Protein AF-A3MT77-F1 (afdb_monomer)

Secondary structure (DSSP, 8-state):
--PPPPP---HHHHHHHHHHHT-S---HHHHHHHHHHHT-HHHHHHHHHHHHHTT--HHHHHHSTTHHHHHHHHHH-HHHHHHHHHHHHHHHHTTT--HHHHHHHTT-HHHHHHHHHHHTT-

Mean predicted aligned error: 9.48 Å

Structure (mmCIF, N/CA/C/O backbone):
data_AF-A3MT77-F1
#
_entry.id   AF-A3MT77-F1
#
loop_
_atom_site.group_PDB
_atom_site.id
_atom_site.type_symbol
_atom_site.label_atom_id
_atom_site.label_alt_id
_atom_site.label_comp_id
_atom_site.label_asym_id
_atom_site.label_entity_id
_atom_site.label_seq_id
_atom_site.pdbx_PDB_ins_code
_atom_site.Cartn_x
_atom_site.Cartn_y
_atom_site.Cartn_z
_atom_site.occupancy
_atom_site.B_iso_or_equiv
_atom_site.auth_seq_id
_atom_site.auth_comp_id
_atom_site.auth_asym_id
_atom_site.auth_atom_id
_atom_site.pdbx_PDB_model_num
ATOM 1 N N . MET A 1 1 ? -27.273 -26.308 51.252 1.00 41.91 1 MET A N 1
ATOM 2 C CA . MET A 1 1 ? -26.227 -25.589 50.489 1.00 41.91 1 MET A CA 1
ATOM 3 C C . MET A 1 1 ? -26.562 -25.686 49.003 1.00 41.91 1 MET A C 1
ATOM 5 O O . MET A 1 1 ? -26.467 -26.772 48.447 1.00 41.91 1 MET A O 1
ATOM 9 N N . ARG A 1 2 ? -27.060 -24.608 48.379 1.00 38.25 2 ARG A N 1
ATOM 10 C CA . ARG A 1 2 ? -27.368 -24.586 46.936 1.00 38.25 2 ARG A CA 1
ATOM 11 C C . ARG A 1 2 ? -26.057 -24.397 46.170 1.00 38.25 2 ARG A C 1
ATOM 13 O O . ARG A 1 2 ? -25.410 -23.370 46.338 1.00 38.25 2 ARG A O 1
ATOM 20 N N . ARG A 1 3 ? -25.649 -25.390 45.374 1.00 39.69 3 ARG A N 1
ATOM 21 C CA . ARG A 1 3 ? -24.543 -25.233 44.420 1.00 39.69 3 ARG A CA 1
ATOM 22 C C . ARG A 1 3 ? -25.013 -24.272 43.327 1.00 39.69 3 ARG A C 1
ATOM 24 O O . ARG A 1 3 ? -26.007 -24.552 42.664 1.00 39.69 3 ARG A O 1
ATOM 31 N N . LEU A 1 4 ? -24.340 -23.133 43.191 1.00 38.22 4 LEU A N 1
ATOM 32 C CA . LEU A 1 4 ? -24.525 -22.239 42.050 1.00 38.22 4 LEU A CA 1
ATOM 33 C C . LEU A 1 4 ? -24.087 -22.983 40.776 1.00 38.22 4 LEU A C 1
ATOM 35 O O . LEU A 1 4 ? -23.063 -23.673 40.819 1.00 38.22 4 LEU A O 1
ATOM 39 N N . PRO A 1 5 ? -24.830 -22.891 39.660 1.00 42.38 5 PRO A N 1
ATOM 40 C CA . PRO A 1 5 ? -24.377 -23.463 38.402 1.00 42.38 5 PRO A CA 1
ATOM 41 C C . PRO A 1 5 ? -23.119 -22.723 37.934 1.00 42.38 5 PRO A C 1
ATOM 43 O O . PRO A 1 5 ? -23.068 -21.492 37.941 1.00 42.38 5 PRO A O 1
ATOM 46 N N . ALA A 1 6 ? -22.096 -23.488 37.550 1.00 45.44 6 ALA A N 1
ATOM 47 C CA . ALA A 1 6 ? -20.896 -22.953 36.922 1.00 45.44 6 ALA A CA 1
ATOM 48 C C . ALA A 1 6 ? -21.280 -22.186 35.641 1.00 45.44 6 ALA A C 1
ATOM 50 O O . ALA A 1 6 ? -22.163 -22.643 34.907 1.00 45.44 6 ALA A O 1
ATOM 51 N N . PRO A 1 7 ? -20.646 -21.039 35.347 1.00 44.19 7 PRO A N 1
ATOM 52 C CA . PRO A 1 7 ? -20.927 -20.314 34.122 1.00 44.19 7 PRO A CA 1
ATOM 53 C C . PRO A 1 7 ? -20.472 -21.166 32.935 1.00 44.19 7 PRO A C 1
ATOM 55 O O . PRO A 1 7 ? -19.287 -21.458 32.775 1.00 44.19 7 PRO A O 1
ATOM 58 N N . VAL A 1 8 ? -21.425 -21.572 32.097 1.00 46.31 8 VAL A N 1
ATOM 59 C CA . VAL A 1 8 ? -21.144 -22.166 30.788 1.00 46.31 8 VAL A CA 1
ATOM 60 C C . VAL A 1 8 ? -20.632 -21.039 29.901 1.00 46.31 8 VAL A C 1
ATOM 62 O O . VAL A 1 8 ? -21.397 -20.342 29.234 1.00 46.31 8 VAL A O 1
ATOM 65 N N . VAL A 1 9 ? -19.322 -20.807 29.935 1.00 48.72 9 VAL A N 1
ATOM 66 C CA . VAL A 1 9 ? -18.679 -19.895 28.995 1.00 48.72 9 VAL A CA 1
ATOM 67 C C . VAL A 1 9 ? -18.680 -20.597 27.640 1.00 48.72 9 VAL A C 1
ATOM 69 O O . VAL A 1 9 ? -17.878 -21.488 27.377 1.00 48.72 9 VAL A O 1
ATOM 72 N N . SER A 1 10 ? -19.643 -20.238 26.791 1.00 45.47 10 SER A N 1
ATOM 73 C CA . SER A 1 10 ? -19.697 -20.716 25.411 1.00 45.47 10 SER A CA 1
ATOM 74 C C . SER A 1 10 ? -18.381 -20.382 24.707 1.00 45.47 10 SER A C 1
ATOM 76 O O . SER A 1 10 ? -17.888 -19.256 24.814 1.00 45.47 10 SER A O 1
ATOM 78 N N . VAL A 1 11 ? -17.825 -21.337 23.958 1.00 54.41 11 VAL A N 1
ATOM 79 C CA . VAL A 1 11 ? -16.602 -21.164 23.153 1.00 54.41 11 VAL A CA 1
ATOM 80 C C . VAL A 1 11 ? -16.702 -19.920 22.258 1.00 54.41 11 VAL A C 1
ATOM 82 O O . VAL A 1 11 ? -15.721 -19.205 22.083 1.00 54.41 11 VAL A O 1
ATOM 85 N N . GLY A 1 12 ? -17.906 -19.571 21.786 1.00 44.41 12 GLY A N 1
ATOM 86 C CA . GLY A 1 12 ? -18.143 -18.341 21.021 1.00 44.41 12 GLY A CA 1
ATOM 87 C C . GLY A 1 12 ? -17.891 -17.046 21.807 1.00 44.41 12 GLY A C 1
ATOM 88 O O . GLY A 1 12 ? -17.460 -16.053 21.226 1.00 44.41 12 GLY A O 1
ATOM 89 N N . CYS A 1 13 ? -18.095 -17.053 23.126 1.00 44.50 13 CYS A N 1
ATOM 90 C CA . CYS A 1 13 ? -17.797 -15.918 24.000 1.00 44.50 13 CYS A CA 1
ATOM 91 C C . CYS A 1 13 ? -16.283 -15.774 24.212 1.00 44.50 13 CYS A C 1
ATOM 93 O O . CYS A 1 13 ? -15.763 -14.668 24.136 1.00 44.50 13 CYS A O 1
ATOM 95 N N . ILE A 1 14 ? -15.560 -16.892 24.359 1.00 49.09 14 ILE A N 1
ATOM 96 C CA . ILE A 1 14 ? -14.091 -16.908 24.480 1.00 49.09 14 ILE A CA 1
ATOM 97 C C . ILE A 1 14 ? -13.433 -16.441 23.178 1.00 49.09 14 ILE A C 1
ATOM 99 O O . ILE A 1 14 ? -12.509 -15.640 23.225 1.00 49.09 14 ILE A O 1
ATOM 103 N N . VAL A 1 15 ? -13.936 -16.855 22.011 1.00 47.03 15 VAL A N 1
ATOM 104 C CA . VAL A 1 15 ? -13.419 -16.391 20.709 1.00 47.03 15 VAL A CA 1
ATOM 105 C C . VAL A 1 15 ? -13.685 -14.896 20.501 1.00 47.03 15 VAL A C 1
ATOM 107 O O . VAL A 1 15 ? -12.841 -14.193 19.949 1.00 47.03 15 VAL A O 1
ATOM 110 N N . ARG A 1 16 ? -14.827 -14.379 20.974 1.00 43.84 16 ARG A N 1
ATOM 111 C CA . ARG A 1 16 ? -15.137 -12.943 20.911 1.00 43.84 16 ARG A CA 1
ATOM 112 C C . ARG A 1 16 ? -14.278 -12.135 21.889 1.00 43.84 16 ARG A C 1
ATOM 114 O O . ARG A 1 16 ? -13.773 -11.091 21.500 1.00 43.84 16 ARG A O 1
ATOM 121 N N . PHE A 1 17 ? -14.044 -12.644 23.099 1.00 41.56 17 PHE A N 1
ATOM 122 C CA . PHE A 1 17 ? -13.148 -12.031 24.084 1.00 41.56 17 PHE A CA 1
ATOM 123 C C . PHE A 1 17 ? -11.671 -12.108 23.681 1.00 41.56 17 PHE A C 1
ATOM 125 O O . PHE A 1 17 ? -10.961 -11.135 23.883 1.00 41.56 17 PHE A O 1
ATOM 132 N N . LEU A 1 18 ? -11.206 -13.192 23.054 1.00 39.16 18 LEU A N 1
ATOM 133 C CA . LEU A 1 18 ? -9.852 -13.281 22.492 1.00 39.16 18 LEU A CA 1
ATOM 134 C C . LEU A 1 18 ? -9.689 -12.365 21.279 1.00 39.16 18 LEU A C 1
ATOM 136 O O . LEU A 1 18 ? -8.656 -11.721 21.150 1.00 39.16 18 LEU A O 1
ATOM 140 N N . ARG A 1 19 ? -10.715 -12.236 20.425 1.00 40.59 19 ARG A N 1
ATOM 141 C CA . ARG A 1 19 ? -10.706 -11.221 19.365 1.00 40.59 19 ARG A CA 1
ATOM 142 C C . ARG A 1 19 ? -10.582 -9.821 19.947 1.00 40.59 19 ARG A C 1
ATOM 144 O O . ARG A 1 19 ? -9.760 -9.086 19.448 1.00 40.59 19 ARG A O 1
ATOM 151 N N . VAL A 1 20 ? -11.330 -9.474 20.993 1.00 40.16 20 VAL A N 1
ATOM 152 C CA . VAL A 1 20 ? -11.305 -8.129 21.602 1.00 40.16 20 VAL A CA 1
ATOM 153 C C . VAL A 1 20 ? -10.052 -7.886 22.463 1.00 40.16 20 VAL A C 1
ATOM 155 O O . VAL A 1 20 ? -9.552 -6.773 22.500 1.00 40.16 20 VAL A O 1
ATOM 158 N N . ALA A 1 21 ? -9.484 -8.905 23.112 1.00 40.16 21 ALA A N 1
ATOM 159 C CA . ALA A 1 21 ? -8.270 -8.769 23.926 1.00 40.16 21 ALA A CA 1
ATOM 160 C C . ALA A 1 21 ? -6.972 -8.714 23.095 1.00 40.16 21 ALA A C 1
ATOM 162 O O . ALA A 1 21 ? -5.950 -8.253 23.594 1.00 40.16 21 ALA A O 1
ATOM 163 N N . VAL A 1 22 ? -7.008 -9.152 21.830 1.00 44.66 22 VAL A N 1
ATOM 164 C CA . VAL A 1 22 ? -5.911 -8.991 20.854 1.00 44.66 22 VAL A CA 1
ATOM 165 C C . VAL A 1 22 ? -5.974 -7.621 20.147 1.00 44.66 22 VAL A C 1
ATOM 167 O O . VAL A 1 22 ? -5.056 -7.274 19.413 1.00 44.66 22 VAL A O 1
ATOM 170 N N . TRP A 1 23 ? -6.997 -6.789 20.402 1.00 42.69 23 TRP A N 1
ATOM 171 C CA . TRP A 1 23 ? -7.084 -5.394 19.922 1.00 42.69 23 TRP A CA 1
ATOM 172 C C . TRP A 1 23 ? -6.249 -4.435 20.786 1.00 42.69 23 TRP A C 1
ATOM 174 O O . TRP A 1 23 ? -6.709 -3.387 21.231 1.00 42.69 23 TRP A O 1
ATOM 184 N N . GLY A 1 24 ? -5.002 -4.807 21.057 1.00 45.03 24 GLY A N 1
ATOM 185 C CA . GLY A 1 24 ? -4.000 -3.879 21.563 1.00 45.03 24 GLY A CA 1
ATOM 186 C C . GLY A 1 24 ? -3.281 -3.260 20.373 1.00 45.03 24 GLY A C 1
ATOM 187 O O . GLY A 1 24 ? -2.311 -3.845 19.913 1.00 45.03 24 GLY A O 1
ATOM 188 N N . PHE A 1 25 ? -3.771 -2.114 19.892 1.00 53.81 25 PHE A N 1
ATOM 189 C CA . PHE A 1 25 ? -3.250 -1.337 18.756 1.00 53.81 25 PHE A CA 1
ATOM 190 C C . PHE A 1 25 ? -3.269 -2.073 17.409 1.00 53.81 25 PHE A C 1
ATOM 192 O O . PHE A 1 25 ? -2.477 -2.975 17.139 1.00 53.81 25 PHE A O 1
ATOM 199 N N . VAL A 1 26 ? -4.154 -1.643 16.509 1.00 71.94 26 VAL A N 1
ATOM 200 C CA . VAL A 1 26 ? -4.039 -2.024 15.101 1.00 71.94 26 VAL A CA 1
ATOM 201 C C . VAL A 1 26 ? -2.776 -1.349 14.549 1.00 71.94 26 VAL A C 1
ATOM 203 O O . VAL A 1 26 ? -2.700 -0.129 14.462 1.00 71.94 26 VAL A O 1
ATOM 206 N N . ASP A 1 27 ? -1.748 -2.130 14.216 1.00 89.75 27 ASP A N 1
ATOM 207 C CA . ASP A 1 27 ? -0.533 -1.613 13.575 1.00 89.75 27 ASP A CA 1
ATOM 208 C C . ASP A 1 27 ? -0.794 -1.427 12.074 1.00 89.75 27 ASP A C 1
ATOM 210 O O . ASP A 1 27 ? -0.985 -2.397 11.335 1.00 89.75 27 ASP A O 1
ATOM 214 N N . ALA A 1 28 ? -0.775 -0.178 11.606 1.00 93.44 28 ALA A N 1
ATOM 215 C CA . ALA A 1 28 ? -0.967 0.172 10.201 1.00 93.44 28 ALA A CA 1
ATOM 216 C C . ALA A 1 28 ? 0.007 -0.557 9.255 1.00 93.44 28 ALA A C 1
ATOM 218 O O . ALA A 1 28 ? -0.381 -0.947 8.149 1.00 93.44 28 ALA A O 1
ATOM 219 N N . TYR A 1 29 ? 1.250 -0.800 9.682 1.00 95.19 29 TYR A N 1
ATOM 220 C CA . TYR A 1 29 ? 2.217 -1.556 8.886 1.00 95.19 29 TYR A CA 1
ATOM 221 C C . TYR A 1 29 ? 1.833 -3.030 8.806 1.00 95.19 29 TYR A C 1
ATOM 223 O O . TYR A 1 29 ? 1.937 -3.628 7.733 1.00 95.19 29 TYR A O 1
ATOM 231 N N . GLN A 1 30 ? 1.352 -3.620 9.902 1.00 94.31 30 GLN A N 1
ATOM 232 C CA . GLN A 1 30 ? 0.846 -4.989 9.882 1.00 94.31 30 GLN A CA 1
ATOM 233 C C . GLN A 1 30 ? -0.411 -5.109 9.009 1.00 94.31 30 GLN A C 1
ATOM 235 O O . GLN A 1 30 ? -0.480 -6.021 8.190 1.00 94.31 30 GLN A O 1
ATOM 240 N N . VAL A 1 31 ? -1.335 -4.143 9.075 1.00 94.75 31 VAL A N 1
ATOM 241 C CA . VAL A 1 31 ? -2.507 -4.078 8.181 1.00 94.75 31 VAL A CA 1
ATOM 242 C C . VAL A 1 31 ? -2.083 -4.067 6.715 1.00 94.75 31 VAL A C 1
ATOM 244 O O . VAL A 1 31 ? -2.650 -4.797 5.900 1.00 94.75 31 VAL A O 1
ATOM 247 N N . PHE A 1 32 ? -1.065 -3.277 6.366 1.00 96.94 32 PHE A N 1
ATOM 248 C CA . PHE A 1 32 ? -0.541 -3.250 5.004 1.00 96.94 32 PHE A CA 1
ATOM 249 C C . PHE A 1 32 ? 0.115 -4.571 4.591 1.00 96.94 32 PHE A C 1
ATOM 251 O O . PHE A 1 32 ? -0.099 -5.027 3.467 1.00 96.94 32 PHE A O 1
ATOM 258 N N . ARG A 1 33 ? 0.883 -5.217 5.479 1.00 96.25 33 ARG A N 1
ATOM 259 C CA . ARG A 1 33 ? 1.450 -6.546 5.200 1.00 96.25 33 ARG A CA 1
ATOM 260 C C . ARG A 1 33 ? 0.346 -7.567 4.954 1.00 96.25 33 ARG A C 1
ATOM 262 O O . ARG A 1 33 ? 0.414 -8.294 3.965 1.00 96.25 33 ARG A O 1
ATOM 269 N N . ASP A 1 34 ? -0.675 -7.597 5.804 1.00 95.88 34 ASP A N 1
ATOM 270 C CA . ASP A 1 34 ? -1.787 -8.540 5.680 1.00 95.88 34 ASP A CA 1
ATOM 271 C C . ASP A 1 34 ? -2.563 -8.306 4.378 1.00 95.88 34 ASP A C 1
ATOM 273 O O . ASP A 1 34 ? -2.841 -9.256 3.642 1.00 95.88 34 ASP A O 1
ATOM 277 N N . PHE A 1 35 ? -2.814 -7.039 4.029 1.00 96.38 35 PHE A N 1
ATOM 278 C CA . PHE A 1 35 ? -3.341 -6.662 2.719 1.00 96.38 35 PHE A CA 1
ATOM 279 C C . PHE A 1 35 ? -2.464 -7.204 1.587 1.00 96.38 35 PHE A C 1
ATOM 281 O O . PHE A 1 35 ? -2.968 -7.893 0.699 1.00 96.38 35 PHE A O 1
ATOM 288 N N . TYR A 1 36 ? -1.159 -6.926 1.615 1.00 96.94 36 TYR A N 1
ATOM 289 C CA . TYR A 1 36 ? -0.247 -7.335 0.553 1.00 96.94 36 TYR A CA 1
ATOM 290 C C . TYR A 1 36 ? -0.275 -8.854 0.365 1.00 96.94 36 TYR A C 1
ATOM 292 O O . TYR A 1 36 ? -0.422 -9.339 -0.757 1.00 96.94 36 TYR A O 1
ATOM 300 N N . TYR A 1 37 ? -0.222 -9.618 1.459 1.00 96.00 37 TYR A N 1
ATOM 301 C CA . TYR A 1 37 ? -0.313 -11.076 1.422 1.00 96.00 37 TYR A CA 1
ATOM 302 C C . TYR A 1 37 ? -1.684 -11.589 0.959 1.00 96.00 37 TYR A C 1
ATOM 304 O O . TYR A 1 37 ? -1.741 -12.649 0.326 1.00 96.00 37 TYR A O 1
ATOM 312 N N . SER A 1 38 ? -2.761 -10.827 1.177 1.00 96.00 38 SER A N 1
ATOM 313 C CA . SER A 1 38 ? -4.112 -11.157 0.702 1.00 96.00 38 SER A CA 1
ATOM 314 C C . SER A 1 38 ? -4.292 -11.064 -0.820 1.00 96.00 38 SER A C 1
ATOM 316 O O . SER A 1 38 ? -5.204 -11.694 -1.352 1.00 96.00 38 SER A O 1
ATOM 318 N N . LEU A 1 39 ? -3.399 -10.370 -1.546 1.00 94.56 39 LEU A N 1
ATOM 319 C CA . LEU A 1 39 ? -3.445 -10.235 -3.015 1.00 94.56 39 LEU A CA 1
ATOM 320 C C . LEU A 1 39 ? -3.292 -11.568 -3.775 1.00 94.56 39 LEU A C 1
ATOM 322 O O . LEU A 1 39 ? -3.474 -11.625 -4.991 1.00 94.56 39 LEU A O 1
ATOM 326 N N . GLY A 1 40 ? -2.944 -12.646 -3.072 1.00 93.00 40 GLY A N 1
ATOM 327 C CA . GLY A 1 40 ? -2.686 -13.951 -3.661 1.00 93.00 40 GLY A CA 1
ATOM 328 C C . GLY A 1 40 ? -1.284 -14.052 -4.261 1.00 93.00 40 GLY A C 1
ATOM 329 O O . GLY A 1 40 ? -0.632 -13.066 -4.604 1.00 93.00 40 GLY A O 1
ATOM 330 N N . MET A 1 41 ? -0.782 -15.283 -4.356 1.00 94.38 41 MET A N 1
ATOM 331 C CA . MET A 1 41 ? 0.581 -15.542 -4.827 1.00 94.38 41 MET A CA 1
ATOM 332 C C . MET A 1 41 ? 0.841 -15.064 -6.272 1.00 94.38 41 MET A C 1
ATOM 334 O O . MET A 1 41 ? 1.872 -14.424 -6.472 1.00 94.38 41 MET A O 1
ATOM 338 N N . PRO A 1 42 ? -0.066 -15.258 -7.255 1.00 94.81 42 PRO A N 1
ATOM 339 C CA . PRO A 1 42 ? 0.202 -14.844 -8.634 1.00 94.81 42 PRO A CA 1
ATOM 340 C C . PRO A 1 42 ? 0.474 -13.343 -8.785 1.00 94.81 42 PRO A C 1
ATOM 342 O O . PRO A 1 42 ? 1.461 -12.953 -9.405 1.00 94.81 42 PRO A O 1
ATOM 345 N N . LEU A 1 43 ? -0.362 -12.494 -8.178 1.00 93.50 43 LEU A N 1
ATOM 346 C CA . LEU A 1 43 ? -0.212 -11.042 -8.280 1.00 93.50 43 LEU A CA 1
ATOM 347 C C . LEU A 1 43 ? 1.040 -10.554 -7.542 1.00 93.50 43 LEU A C 1
ATOM 349 O O . LEU A 1 43 ? 1.790 -9.739 -8.079 1.00 93.50 43 LEU A O 1
ATOM 353 N N . ARG A 1 44 ? 1.317 -11.106 -6.352 1.00 95.62 44 ARG A N 1
ATOM 354 C CA . ARG A 1 44 ? 2.535 -10.782 -5.599 1.00 95.62 44 ARG A CA 1
ATOM 355 C C . ARG A 1 44 ? 3.804 -11.106 -6.379 1.00 95.62 44 ARG A C 1
ATOM 357 O O . ARG A 1 44 ? 4.661 -10.241 -6.487 1.00 95.62 44 ARG A O 1
ATOM 364 N N . VAL A 1 45 ? 3.904 -12.290 -6.988 1.00 96.19 45 VAL A N 1
ATOM 365 C CA . VAL A 1 45 ? 5.096 -12.679 -7.767 1.00 96.19 45 VAL A CA 1
ATOM 366 C C . VAL A 1 45 ? 5.338 -11.722 -8.933 1.00 96.19 45 VAL A C 1
ATOM 368 O O . VAL A 1 45 ? 6.481 -11.344 -9.184 1.00 96.19 45 VAL A O 1
ATOM 371 N N . VAL A 1 46 ? 4.279 -11.289 -9.626 1.00 96.12 46 VAL A N 1
ATOM 372 C CA . VAL A 1 46 ? 4.405 -10.314 -10.719 1.00 96.12 46 VAL A CA 1
ATOM 373 C C . VAL A 1 46 ? 4.917 -8.971 -10.199 1.00 96.12 46 VAL A C 1
ATOM 375 O O . VAL A 1 46 ? 5.858 -8.424 -10.777 1.00 96.12 46 VAL A O 1
ATOM 378 N N . ILE A 1 47 ? 4.348 -8.464 -9.101 1.00 96.00 47 ILE A N 1
ATOM 379 C CA . ILE A 1 47 ? 4.799 -7.219 -8.466 1.00 96.00 47 ILE A CA 1
ATOM 380 C C . ILE A 1 47 ? 6.267 -7.352 -8.044 1.00 96.00 47 ILE A C 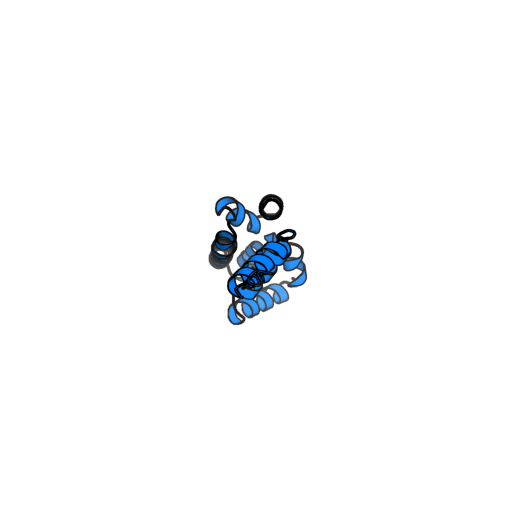1
ATOM 382 O O . ILE A 1 47 ? 7.097 -6.543 -8.445 1.00 96.00 47 ILE A O 1
ATOM 386 N N . GLU A 1 48 ? 6.621 -8.399 -7.297 1.00 96.38 48 GLU A N 1
ATOM 387 C CA . GLU A 1 48 ? 7.984 -8.626 -6.809 1.00 96.38 48 GLU A CA 1
ATOM 388 C C . GLU A 1 48 ? 9.004 -8.731 -7.946 1.00 96.38 48 GLU A C 1
ATOM 390 O O . GLU A 1 48 ? 10.077 -8.132 -7.868 1.00 96.38 48 GLU A O 1
ATOM 395 N N . TYR A 1 49 ? 8.678 -9.457 -9.019 1.00 96.62 49 TYR A N 1
ATOM 396 C CA . TYR A 1 49 ? 9.546 -9.573 -10.189 1.00 96.62 49 TYR A CA 1
ATOM 397 C C . TYR A 1 49 ? 9.814 -8.204 -10.830 1.00 96.62 49 TYR A C 1
ATOM 399 O O . TYR A 1 49 ? 10.961 -7.883 -11.150 1.00 96.62 49 TYR A O 1
ATOM 407 N N . ARG A 1 50 ? 8.772 -7.378 -10.985 1.00 95.94 50 ARG A N 1
ATOM 408 C CA . ARG A 1 50 ? 8.876 -6.027 -11.553 1.00 95.94 50 ARG A CA 1
ATOM 409 C C . ARG A 1 50 ? 9.707 -5.096 -10.671 1.00 95.94 50 ARG A C 1
ATOM 411 O O . ARG A 1 50 ? 10.643 -4.476 -11.167 1.00 95.94 50 ARG A O 1
ATOM 418 N N . LEU A 1 51 ? 9.452 -5.084 -9.363 1.00 94.88 51 LEU A N 1
ATOM 419 C CA . LEU A 1 51 ? 10.226 -4.286 -8.405 1.00 94.88 51 LEU A CA 1
ATOM 420 C C . LEU A 1 51 ? 11.712 -4.659 -8.411 1.00 94.88 51 LEU A C 1
ATOM 422 O O . LEU A 1 51 ? 12.570 -3.782 -8.506 1.00 94.88 51 LEU A O 1
ATOM 426 N N . ARG A 1 52 ? 12.031 -5.960 -8.397 1.00 94.81 52 ARG A N 1
ATOM 427 C CA . ARG A 1 52 ? 13.425 -6.432 -8.419 1.00 94.81 52 ARG A CA 1
ATOM 428 C C . ARG A 1 52 ? 14.162 -6.002 -9.681 1.00 94.81 52 ARG A C 1
ATOM 430 O O . ARG A 1 52 ? 15.330 -5.636 -9.597 1.00 94.81 52 ARG A O 1
ATOM 437 N N . ARG A 1 53 ? 13.498 -5.998 -10.842 1.00 94.56 53 ARG A N 1
ATOM 438 C CA . ARG A 1 53 ? 14.096 -5.506 -12.097 1.00 94.56 53 ARG A CA 1
ATOM 439 C C . ARG A 1 53 ? 14.454 -4.021 -12.055 1.00 94.56 53 ARG A C 1
ATOM 441 O O . ARG A 1 53 ? 15.389 -3.622 -12.741 1.00 94.56 53 ARG A O 1
ATOM 448 N N . ARG A 1 54 ? 13.749 -3.236 -11.238 1.00 90.88 54 ARG A N 1
ATOM 449 C CA . ARG A 1 54 ? 14.044 -1.825 -10.956 1.00 90.88 54 ARG A CA 1
ATOM 450 C C . ARG A 1 54 ? 15.134 -1.638 -9.888 1.00 90.88 54 ARG A C 1
ATOM 452 O O . ARG A 1 54 ? 15.555 -0.516 -9.634 1.00 90.88 54 ARG A O 1
ATOM 459 N N . GLY A 1 55 ? 15.584 -2.714 -9.243 1.00 93.56 55 GLY A N 1
ATOM 460 C CA . GLY A 1 55 ? 16.492 -2.646 -8.096 1.00 93.56 55 GLY A CA 1
ATOM 461 C C . GLY A 1 55 ? 15.800 -2.279 -6.779 1.00 93.56 55 GLY A C 1
ATOM 462 O O . GLY A 1 55 ? 16.480 -1.918 -5.825 1.00 93.56 55 GLY A O 1
ATOM 463 N N . VAL A 1 56 ? 14.467 -2.369 -6.711 1.00 93.62 56 VAL A N 1
ATOM 464 C CA . VAL A 1 56 ? 13.683 -2.133 -5.491 1.00 93.62 56 VAL A CA 1
ATOM 465 C C . VAL A 1 56 ? 13.440 -3.457 -4.773 1.00 93.62 56 VAL A C 1
ATOM 467 O O . VAL A 1 56 ? 13.048 -4.453 -5.390 1.00 93.62 56 VAL A O 1
ATOM 470 N N . SER A 1 57 ? 13.632 -3.469 -3.455 1.00 92.50 57 SER A N 1
ATOM 471 C CA . SER A 1 57 ? 13.318 -4.629 -2.626 1.00 92.50 57 SER A CA 1
ATOM 472 C C . SER A 1 57 ? 11.893 -4.549 -2.075 1.00 92.50 57 SER A C 1
ATOM 474 O O . SER A 1 57 ? 11.353 -3.472 -1.822 1.00 92.50 57 SER A O 1
ATOM 476 N N . LEU A 1 58 ? 11.271 -5.704 -1.828 1.00 92.81 58 LEU A N 1
ATOM 477 C CA . LEU A 1 58 ? 9.965 -5.732 -1.164 1.00 92.81 58 LEU A CA 1
ATOM 478 C C . LEU A 1 58 ? 10.045 -5.182 0.274 1.00 92.81 58 LEU A C 1
ATOM 480 O O . LEU A 1 58 ? 9.089 -4.580 0.759 1.00 92.81 58 LEU A O 1
ATOM 484 N N . SER A 1 59 ? 11.197 -5.325 0.939 1.00 93.50 59 SER A N 1
ATOM 485 C CA . SER A 1 59 ? 11.451 -4.720 2.251 1.00 93.50 59 SER A CA 1
ATOM 486 C C . SER A 1 59 ? 11.343 -3.197 2.236 1.0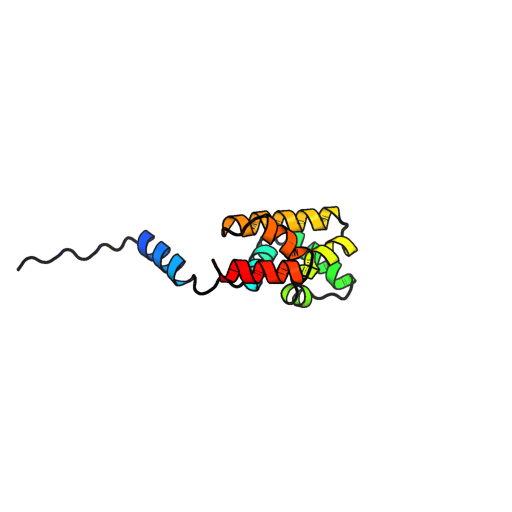0 93.50 59 SER A C 1
ATOM 488 O O . SER A 1 59 ? 10.830 -2.629 3.201 1.00 93.50 59 SER A O 1
ATOM 490 N N . ASP A 1 60 ? 11.749 -2.532 1.149 1.00 92.75 60 ASP A N 1
ATOM 491 C CA . ASP A 1 60 ? 11.590 -1.078 1.015 1.00 92.75 60 ASP A CA 1
ATOM 492 C C . ASP A 1 60 ? 10.111 -0.692 1.019 1.00 92.75 60 ASP A C 1
ATOM 494 O O . ASP A 1 60 ? 9.712 0.247 1.703 1.00 92.75 60 ASP A O 1
ATOM 498 N N . VAL A 1 61 ? 9.280 -1.466 0.315 1.00 95.25 61 VAL A N 1
ATOM 499 C CA . VAL A 1 61 ? 7.829 -1.254 0.256 1.00 95.25 61 VAL A CA 1
ATOM 500 C C . VAL A 1 61 ? 7.171 -1.522 1.607 1.00 95.25 61 VAL A C 1
ATOM 502 O O . VAL A 1 61 ? 6.312 -0.757 2.025 1.00 95.25 61 VAL A O 1
ATOM 505 N N . PHE A 1 62 ? 7.587 -2.556 2.339 1.00 96.25 62 PHE A N 1
ATOM 506 C CA . PHE A 1 62 ? 7.077 -2.791 3.697 1.00 96.25 62 PHE A CA 1
ATOM 507 C C . PHE A 1 62 ? 7.515 -1.726 4.704 1.00 96.25 62 PHE A C 1
ATOM 509 O O . PHE A 1 62 ? 6.819 -1.517 5.695 1.00 96.25 62 PHE A O 1
ATOM 516 N N . SER A 1 63 ? 8.631 -1.045 4.447 1.00 95.88 63 SER A N 1
ATOM 517 C CA . SER A 1 63 ? 9.105 0.069 5.274 1.00 95.88 63 SER A CA 1
ATOM 518 C C . SER A 1 63 ? 8.448 1.394 4.882 1.00 95.88 63 SER A C 1
ATOM 520 O O . SER A 1 63 ? 8.309 2.284 5.714 1.00 95.88 63 SER A O 1
ATOM 522 N N . LYS A 1 64 ? 8.039 1.532 3.614 1.00 96.88 64 LYS A N 1
ATOM 523 C CA . LYS A 1 64 ? 7.394 2.723 3.045 1.00 96.88 64 LYS A CA 1
ATOM 524 C C . LYS A 1 64 ? 6.190 2.321 2.176 1.00 96.88 64 LYS A C 1
ATOM 526 O O . LYS A 1 64 ? 6.280 2.376 0.945 1.00 96.88 64 LYS A O 1
ATOM 531 N N . PRO A 1 65 ? 5.057 1.921 2.786 1.00 96.94 65 PRO A N 1
ATOM 532 C CA . PRO A 1 65 ? 3.901 1.368 2.067 1.00 96.94 65 PRO A CA 1
ATOM 533 C C . PRO A 1 65 ? 3.350 2.245 0.940 1.00 96.94 65 PRO A C 1
ATOM 535 O O . PRO A 1 65 ? 2.939 1.736 -0.105 1.00 96.94 65 PRO A O 1
ATOM 538 N N . TRP A 1 66 ? 3.424 3.568 1.100 1.00 96.19 66 TRP A N 1
ATOM 539 C CA . TRP A 1 66 ? 3.001 4.546 0.095 1.00 96.19 66 TRP A CA 1
ATOM 540 C C . TRP A 1 66 ? 3.790 4.488 -1.221 1.00 96.19 66 TRP A C 1
ATOM 542 O O . TRP A 1 66 ? 3.376 5.086 -2.209 1.00 96.19 66 TRP A O 1
ATOM 552 N N . LEU A 1 67 ? 4.916 3.770 -1.273 1.00 96.12 67 LEU A N 1
ATOM 553 C CA . LEU A 1 67 ? 5.679 3.582 -2.507 1.00 96.12 67 LEU A CA 1
ATOM 554 C C . LEU A 1 67 ? 5.125 2.466 -3.400 1.00 96.12 67 LEU A C 1
ATOM 556 O O . LEU A 1 67 ? 5.476 2.419 -4.579 1.00 96.12 67 LEU A O 1
ATOM 560 N N . LEU A 1 68 ? 4.252 1.589 -2.886 1.00 95.81 68 LEU A N 1
ATOM 561 C CA . LEU A 1 68 ? 3.737 0.450 -3.651 1.00 95.81 68 LEU A CA 1
ATOM 562 C C . LEU A 1 68 ? 3.054 0.891 -4.951 1.00 95.81 68 LEU A C 1
ATOM 564 O O . LEU A 1 68 ? 3.411 0.412 -6.024 1.00 95.81 68 LEU A O 1
ATOM 568 N N . THR A 1 69 ? 2.082 1.802 -4.871 1.00 95.44 69 THR A N 1
ATOM 569 C CA . THR A 1 69 ? 1.310 2.250 -6.045 1.00 95.44 69 THR A CA 1
ATOM 570 C C . THR A 1 69 ? 2.189 3.014 -7.027 1.00 95.44 69 THR A C 1
ATOM 572 O O . THR A 1 69 ? 2.051 2.808 -8.228 1.00 95.44 69 THR A O 1
ATOM 575 N N . LYS A 1 70 ? 3.138 3.826 -6.539 1.00 95.25 70 LYS A N 1
ATOM 576 C CA . LYS A 1 70 ? 4.126 4.518 -7.373 1.00 95.25 70 LYS A CA 1
ATOM 577 C C . LYS A 1 70 ? 4.928 3.516 -8.194 1.00 95.25 70 LYS A C 1
ATOM 579 O O . LYS A 1 70 ? 5.000 3.641 -9.412 1.00 95.25 70 LYS A O 1
ATOM 584 N N . TYR A 1 71 ? 5.497 2.502 -7.549 1.00 95.56 71 TYR A N 1
ATOM 585 C CA . TYR A 1 71 ? 6.300 1.516 -8.261 1.00 95.56 71 TYR A CA 1
ATOM 586 C C . TYR A 1 71 ? 5.467 0.640 -9.196 1.00 95.56 71 TYR A C 1
ATOM 588 O O . TYR A 1 71 ? 5.908 0.321 -10.297 1.00 95.56 71 TYR A O 1
ATOM 596 N N . VAL A 1 72 ? 4.243 0.286 -8.803 1.00 95.81 72 VAL A N 1
ATOM 597 C CA . VAL A 1 72 ? 3.319 -0.431 -9.690 1.00 95.81 72 VAL A CA 1
ATOM 598 C C . VAL A 1 72 ? 2.938 0.440 -10.892 1.00 95.81 72 VAL A C 1
ATOM 600 O O . VAL A 1 72 ? 2.892 -0.070 -12.007 1.00 95.81 72 VAL A O 1
ATOM 603 N N . ALA A 1 73 ? 2.738 1.747 -10.715 1.00 96.56 73 ALA A N 1
ATOM 604 C CA . ALA A 1 73 ? 2.457 2.662 -11.818 1.00 96.56 73 ALA A CA 1
ATOM 605 C C . ALA A 1 73 ? 3.639 2.744 -12.794 1.00 96.56 73 ALA A C 1
ATOM 607 O O . ALA A 1 73 ? 3.438 2.670 -14.004 1.00 96.56 73 ALA A O 1
ATOM 608 N N . GLU A 1 74 ? 4.861 2.848 -12.269 1.00 95.62 74 GLU A N 1
ATOM 609 C CA . GLU A 1 74 ? 6.094 2.942 -13.058 1.00 95.62 74 GLU A CA 1
ATOM 610 C C . GLU A 1 74 ? 6.401 1.647 -13.832 1.00 95.62 74 GLU A C 1
ATOM 612 O O . GLU A 1 74 ? 6.841 1.712 -14.977 1.00 95.62 74 GLU A O 1
ATOM 617 N N . GLU A 1 75 ? 6.147 0.472 -13.245 1.00 96.19 75 GLU A N 1
ATOM 618 C CA . GLU A 1 75 ? 6.542 -0.820 -13.832 1.00 96.19 75 GLU A CA 1
ATOM 619 C C . GLU A 1 75 ? 5.410 -1.579 -14.542 1.00 96.19 75 GLU A C 1
ATOM 621 O O . GLU A 1 75 ? 5.663 -2.472 -15.359 1.00 96.19 75 GLU A O 1
ATOM 626 N N . MET A 1 76 ? 4.157 -1.282 -14.196 1.00 95.94 76 MET A N 1
ATOM 627 C CA . MET A 1 76 ? 2.968 -2.000 -14.669 1.00 95.94 76 MET A CA 1
ATOM 628 C C . MET A 1 76 ? 1.871 -1.063 -15.196 1.00 95.94 76 MET A C 1
ATOM 630 O O . MET A 1 76 ? 0.881 -1.554 -15.736 1.00 95.94 76 MET A O 1
ATOM 634 N N . GLY A 1 77 ? 2.029 0.259 -15.087 1.00 96.69 77 GLY A N 1
ATOM 635 C CA . GLY A 1 77 ? 1.085 1.260 -15.588 1.00 96.69 77 GLY A CA 1
ATOM 636 C C . GLY A 1 77 ? 0.064 1.743 -14.551 1.00 96.69 77 GLY A C 1
ATOM 637 O O . GLY A 1 77 ? -0.280 1.042 -13.598 1.00 96.69 77 GLY A O 1
ATOM 638 N N . GLY A 1 78 ? -0.451 2.960 -14.763 1.00 96.69 78 GLY A N 1
ATOM 639 C CA . GLY A 1 78 ? -1.329 3.659 -13.812 1.00 96.69 78 GLY A CA 1
ATOM 640 C C . GLY A 1 78 ? -2.619 2.910 -13.467 1.00 96.69 78 GLY A C 1
ATOM 641 O O . GLY A 1 78 ? -2.985 2.845 -12.300 1.00 96.69 78 GLY A O 1
ATOM 642 N N . HIS A 1 79 ? -3.249 2.249 -14.442 1.00 97.25 79 HIS A N 1
ATOM 643 C CA . HIS A 1 79 ? -4.464 1.460 -14.203 1.00 97.25 79 HIS A CA 1
ATOM 644 C C . HIS A 1 79 ? -4.246 0.332 -13.178 1.00 97.25 79 HIS A C 1
ATOM 646 O O . HIS A 1 79 ? -5.07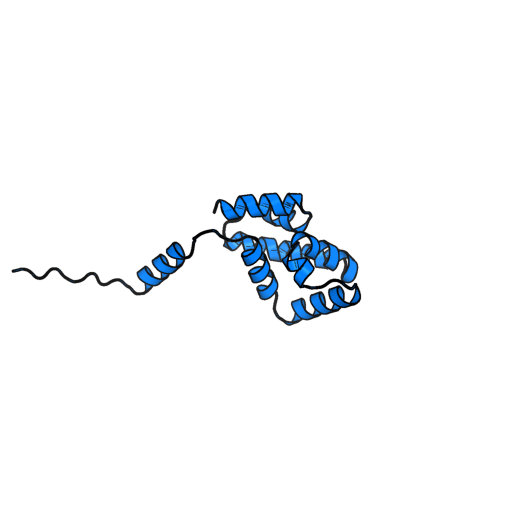7 0.107 -12.301 1.00 97.25 79 HIS A O 1
ATOM 652 N N . ASN A 1 80 ? -3.095 -0.347 -13.241 1.00 96.38 80 ASN A N 1
ATOM 653 C CA . ASN A 1 80 ? -2.755 -1.391 -12.275 1.00 96.38 80 ASN A CA 1
ATOM 654 C C . ASN A 1 80 ? -2.498 -0.804 -10.882 1.00 96.38 80 ASN A C 1
ATOM 656 O O . ASN A 1 80 ? -2.863 -1.419 -9.883 1.00 96.38 80 ASN A O 1
ATOM 660 N N . ALA A 1 81 ? -1.914 0.392 -10.796 1.00 96.25 81 ALA A N 1
ATOM 661 C CA . ALA A 1 81 ? -1.719 1.073 -9.520 1.00 96.25 81 ALA A CA 1
ATOM 662 C C . ALA A 1 81 ? -3.050 1.490 -8.876 1.00 96.25 81 ALA A C 1
ATOM 664 O O . ALA A 1 81 ? -3.237 1.284 -7.677 1.00 96.25 81 ALA A O 1
ATOM 665 N N . GLU A 1 82 ? -3.987 2.017 -9.669 1.00 96.56 82 GLU A N 1
ATOM 666 C CA . GLU A 1 82 ? -5.343 2.347 -9.214 1.00 96.56 82 GLU A CA 1
ATOM 667 C C . GLU A 1 82 ? -6.096 1.108 -8.727 1.00 96.56 82 GLU A C 1
ATOM 669 O O . GLU A 1 82 ? -6.730 1.156 -7.673 1.00 96.56 82 GLU A O 1
ATOM 674 N N . LEU A 1 83 ? -5.975 -0.021 -9.435 1.00 96.38 83 LEU A N 1
ATOM 675 C CA . LEU A 1 83 ? -6.560 -1.288 -9.001 1.00 96.38 83 LEU A CA 1
ATOM 676 C C . LEU A 1 83 ? -6.007 -1.732 -7.639 1.00 96.38 83 LEU A C 1
ATOM 678 O O . LEU A 1 83 ? -6.782 -2.087 -6.754 1.00 96.38 83 LEU A O 1
ATOM 682 N N . ILE A 1 84 ? -4.685 -1.683 -7.437 1.00 96.38 84 ILE A N 1
ATOM 683 C CA . ILE A 1 84 ? -4.066 -2.017 -6.143 1.00 96.38 84 ILE A CA 1
ATOM 684 C C . ILE A 1 84 ? -4.566 -1.086 -5.031 1.00 96.38 84 ILE A C 1
ATOM 686 O O . ILE A 1 84 ? -4.884 -1.561 -3.941 1.00 96.38 84 ILE A O 1
ATOM 690 N N . ALA A 1 85 ? -4.686 0.216 -5.302 1.00 96.19 85 ALA A N 1
ATOM 691 C CA . ALA A 1 85 ? -5.227 1.175 -4.341 1.00 96.19 85 ALA A CA 1
ATOM 692 C C . ALA A 1 85 ? -6.694 0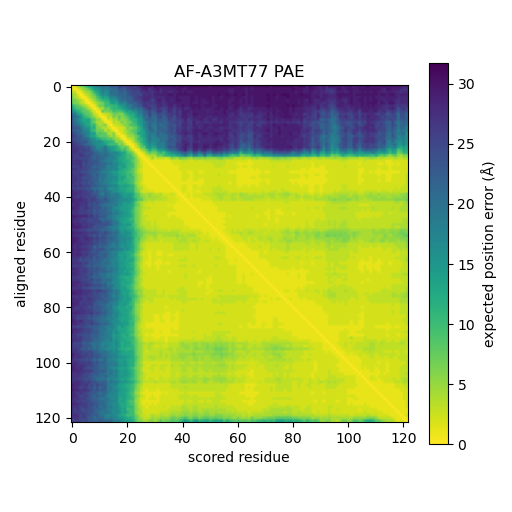.872 -3.989 1.00 96.19 85 ALA A C 1
ATOM 694 O O . ALA A 1 85 ? -7.055 0.856 -2.813 1.00 96.19 85 ALA A O 1
ATOM 695 N N . ALA A 1 86 ? -7.530 0.553 -4.980 1.00 96.94 86 ALA A N 1
ATOM 696 C CA . ALA A 1 86 ? -8.924 0.174 -4.758 1.00 96.94 86 ALA A CA 1
ATOM 697 C C . ALA A 1 86 ? -9.050 -1.107 -3.920 1.00 96.94 86 ALA A C 1
ATOM 699 O O . ALA A 1 86 ? -9.856 -1.165 -2.990 1.00 96.94 86 ALA A O 1
ATOM 700 N N . LEU A 1 87 ? -8.214 -2.115 -4.193 1.00 96.56 87 LEU A N 1
ATOM 701 C CA . LEU A 1 87 ? -8.163 -3.345 -3.398 1.00 96.56 87 LEU A CA 1
ATOM 702 C C . LEU A 1 87 ? -7.747 -3.071 -1.949 1.00 96.56 87 LEU A C 1
ATOM 704 O O . LEU A 1 87 ? -8.297 -3.685 -1.036 1.00 96.56 87 LEU A O 1
ATOM 708 N N . PHE A 1 88 ? -6.814 -2.143 -1.728 1.00 97.31 88 PHE A N 1
ATOM 709 C CA . PHE A 1 88 ? -6.424 -1.731 -0.382 1.00 97.31 88 PHE A CA 1
ATOM 710 C C . PHE A 1 88 ? -7.584 -1.074 0.367 1.00 97.31 88 PHE A C 1
ATOM 712 O O . PHE A 1 88 ? -7.874 -1.468 1.496 1.00 97.31 88 PHE A O 1
ATOM 719 N N . VAL A 1 89 ? -8.297 -0.139 -0.269 1.00 96.81 89 VAL A N 1
ATOM 720 C CA . VAL A 1 89 ? -9.486 0.497 0.322 1.00 96.81 89 VAL A CA 1
ATOM 721 C C . VAL A 1 89 ? -10.537 -0.541 0.704 1.00 96.81 89 VAL A C 1
ATOM 723 O O . VAL A 1 89 ? -11.026 -0.541 1.832 1.00 96.81 89 VAL A O 1
ATOM 726 N N . GLU A 1 90 ? -10.851 -1.470 -0.196 1.00 96.12 90 GLU A N 1
ATOM 727 C CA . GLU A 1 90 ? -11.811 -2.545 0.071 1.00 96.12 90 GLU A CA 1
ATOM 728 C C . GLU A 1 90 ? -11.355 -3.494 1.189 1.00 96.12 90 GLU A C 1
ATOM 730 O O . GLU A 1 90 ? -12.183 -4.027 1.935 1.00 96.12 90 GLU A O 1
ATOM 735 N N . TYR A 1 91 ? -10.044 -3.699 1.333 1.00 95.44 91 TYR A N 1
ATOM 736 C CA . TYR A 1 91 ? -9.469 -4.482 2.420 1.00 95.44 91 TYR A CA 1
ATOM 737 C C . TYR A 1 91 ? -9.675 -3.791 3.774 1.00 95.44 91 TYR A C 1
ATOM 739 O O . TYR A 1 91 ? -10.254 -4.385 4.686 1.00 95.44 91 TYR A O 1
ATOM 747 N N . VAL A 1 92 ? -9.259 -2.528 3.901 1.00 94.50 92 VAL A N 1
ATOM 748 C CA . VAL A 1 92 ? -9.281 -1.808 5.187 1.00 94.50 92 VAL A CA 1
ATOM 749 C C . VAL A 1 92 ? -10.668 -1.301 5.577 1.00 94.50 92 VAL A C 1
ATOM 751 O O . VAL A 1 92 ? -10.945 -1.154 6.766 1.00 94.50 92 VAL A O 1
ATOM 754 N N . ARG A 1 93 ? -11.593 -1.137 4.622 1.00 92.44 93 ARG A N 1
ATOM 755 C CA . ARG A 1 93 ? -13.003 -0.824 4.918 1.00 92.44 93 ARG A CA 1
ATOM 756 C C . ARG A 1 93 ? -13.644 -1.875 5.828 1.00 92.44 93 ARG A C 1
ATOM 758 O O . ARG A 1 93 ? -14.467 -1.545 6.676 1.00 92.44 93 ARG A O 1
ATOM 765 N N . LYS A 1 94 ? -13.238 -3.144 5.703 1.00 88.81 94 LYS A N 1
ATOM 766 C CA . LYS A 1 94 ? -13.708 -4.245 6.569 1.00 88.81 94 LYS A CA 1
ATOM 767 C C . LYS A 1 94 ? -13.228 -4.111 8.019 1.00 88.81 94 LYS A C 1
ATOM 769 O O . LYS A 1 94 ? -13.784 -4.767 8.894 1.00 88.81 94 LYS A O 1
ATOM 774 N N . LEU A 1 95 ? -12.213 -3.279 8.257 1.00 86.50 95 LEU A N 1
ATOM 775 C CA . LEU A 1 95 ? -11.658 -2.955 9.571 1.00 86.50 95 LEU A CA 1
ATOM 776 C C . LEU A 1 95 ? -12.271 -1.675 10.165 1.00 86.50 95 LEU A C 1
ATOM 778 O O . LEU A 1 95 ? -11.885 -1.276 11.255 1.00 86.50 95 LEU A O 1
ATOM 782 N N . GLY A 1 96 ? -13.213 -1.029 9.465 1.00 85.94 96 GLY A N 1
ATOM 783 C CA . GLY A 1 96 ? -13.837 0.221 9.909 1.00 85.94 96 GLY A CA 1
ATOM 784 C C . GLY A 1 96 ? -13.057 1.490 9.551 1.00 85.94 96 GLY A C 1
ATOM 785 O O . GLY A 1 96 ? -13.444 2.566 9.995 1.00 85.94 96 GLY A O 1
ATOM 786 N N . VAL A 1 97 ? -11.997 1.389 8.739 1.00 89.88 97 VAL A N 1
ATOM 787 C CA . VAL A 1 97 ? -11.258 2.562 8.248 1.00 89.88 97 VAL A CA 1
ATOM 788 C C . VAL A 1 97 ? -12.078 3.305 7.193 1.00 89.88 97 VAL A C 1
ATOM 790 O O . VAL A 1 97 ? -1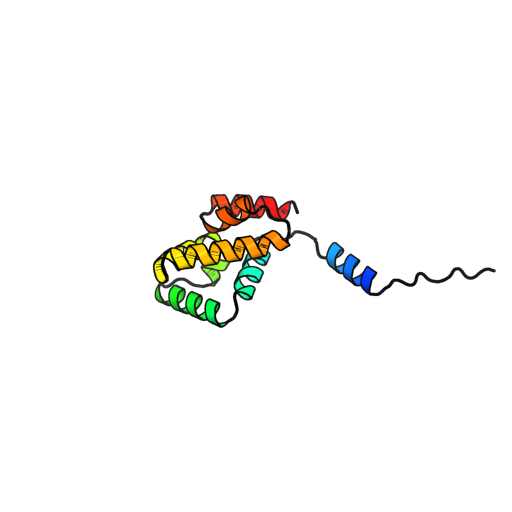2.637 2.689 6.280 1.00 89.88 97 VAL A O 1
ATOM 793 N N . ASP A 1 98 ? -12.101 4.635 7.287 1.00 90.44 98 ASP A N 1
ATOM 794 C CA . ASP A 1 98 ? -12.731 5.497 6.288 1.00 90.44 98 ASP A CA 1
ATOM 795 C C . ASP A 1 98 ? -12.092 5.344 4.893 1.00 90.44 98 ASP A C 1
ATOM 797 O O . ASP A 1 98 ? -10.867 5.347 4.728 1.00 90.44 98 ASP A O 1
ATOM 801 N N . ALA A 1 99 ? -12.937 5.242 3.864 1.00 89.94 99 ALA A N 1
ATOM 802 C CA . ALA A 1 99 ? -12.492 4.980 2.500 1.00 89.94 99 ALA A CA 1
ATOM 803 C C . ALA A 1 99 ? -11.634 6.114 1.917 1.00 89.94 99 ALA A C 1
ATOM 805 O O . ALA A 1 99 ? -10.702 5.837 1.164 1.00 89.94 99 ALA A O 1
ATOM 806 N N . SER A 1 100 ? -11.910 7.375 2.269 1.00 91.56 100 SER A N 1
ATOM 807 C CA . SER A 1 100 ? -11.134 8.520 1.780 1.00 91.56 100 SER A CA 1
ATOM 808 C C . SER A 1 100 ? -9.731 8.545 2.390 1.00 91.56 100 SER A C 1
ATOM 810 O O . SER A 1 100 ? -8.751 8.768 1.680 1.00 91.56 100 SER A O 1
ATOM 812 N N . VAL A 1 101 ? -9.614 8.210 3.680 1.00 93.12 101 VAL A N 1
ATOM 813 C CA . VAL A 1 101 ? -8.322 8.075 4.368 1.00 93.12 101 VAL A CA 1
ATOM 814 C C . VAL A 1 101 ? -7.508 6.938 3.754 1.00 93.12 101 VAL A C 1
ATOM 816 O O . VAL A 1 101 ? -6.332 7.113 3.438 1.00 93.12 101 VAL A O 1
ATOM 819 N N . ALA A 1 102 ? -8.141 5.784 3.540 1.00 92.69 102 ALA A N 1
ATOM 820 C CA . ALA A 1 102 ? -7.506 4.617 2.939 1.00 92.69 102 ALA A CA 1
ATOM 821 C C . ALA A 1 102 ? -7.027 4.866 1.500 1.00 92.69 102 ALA A C 1
ATOM 823 O O . ALA A 1 102 ? -5.959 4.396 1.110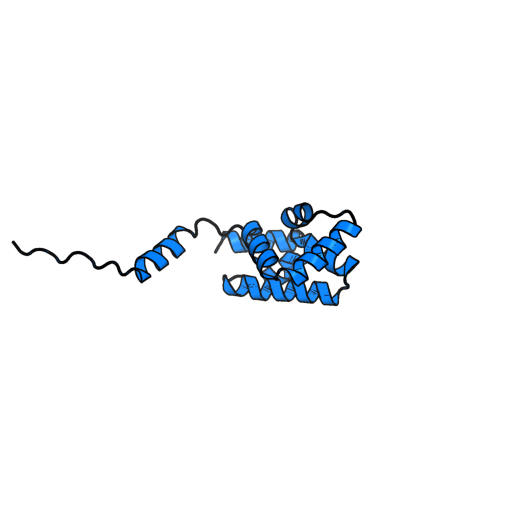 1.00 9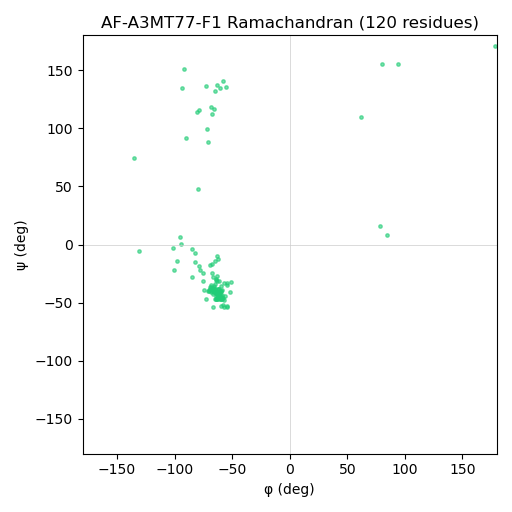2.69 102 ALA A O 1
ATOM 824 N N . TRP A 1 103 ? -7.802 5.613 0.714 1.00 92.06 103 TRP A N 1
ATOM 825 C CA . TRP A 1 103 ? -7.474 5.928 -0.675 1.00 92.06 103 TRP A CA 1
ATOM 826 C C . TRP A 1 103 ? -6.226 6.809 -0.792 1.00 92.06 103 TRP A C 1
ATOM 828 O O . TRP A 1 103 ? -5.363 6.575 -1.638 1.00 92.06 103 TRP A O 1
ATOM 838 N N . GLU A 1 104 ? -6.089 7.786 0.103 1.00 94.12 104 GLU A N 1
ATOM 839 C CA . GLU A 1 104 ? -4.925 8.672 0.151 1.00 94.12 104 GLU A CA 1
ATOM 840 C C . GLU A 1 104 ? -3.685 7.991 0.751 1.00 94.12 104 GLU A C 1
ATOM 842 O O . GLU A 1 104 ? -2.559 8.365 0.417 1.00 94.12 104 GLU A O 1
ATOM 847 N N . ALA A 1 105 ? -3.867 6.957 1.579 1.00 96.31 105 ALA A N 1
ATOM 848 C CA . ALA A 1 105 ? -2.792 6.252 2.281 1.00 96.31 105 ALA A CA 1
ATOM 849 C C . ALA A 1 105 ? -1.662 5.777 1.360 1.00 96.31 105 ALA A C 1
ATOM 851 O O . ALA A 1 105 ? -0.486 5.873 1.703 1.00 96.31 105 ALA A O 1
ATOM 852 N N . LEU A 1 106 ? -2.016 5.267 0.179 1.00 94.81 106 LEU A N 1
ATOM 853 C CA . LEU A 1 106 ? -1.046 4.735 -0.772 1.00 94.81 106 LEU A CA 1
ATOM 854 C C . LEU A 1 106 ? -0.621 5.746 -1.839 1.00 94.81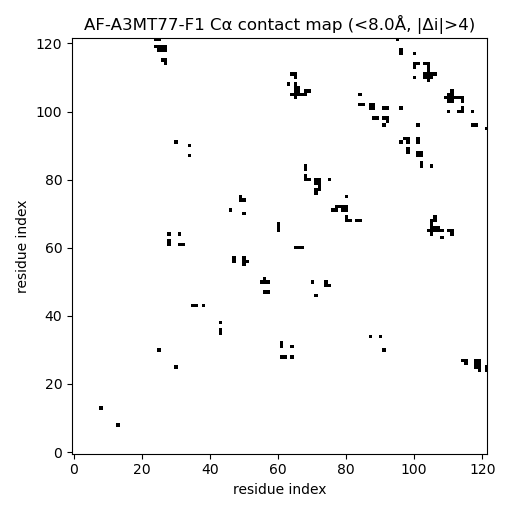 106 LEU A C 1
ATOM 856 O O . LEU A 1 106 ? 0.078 5.358 -2.765 1.00 94.81 106 LEU A O 1
ATOM 860 N N . ARG A 1 107 ? -1.034 7.014 -1.762 1.00 91.50 107 ARG A N 1
ATOM 861 C CA . ARG A 1 107 ? -0.695 8.044 -2.765 1.00 91.50 107 ARG A CA 1
ATOM 862 C C . ARG A 1 107 ? 0.485 8.923 -2.366 1.00 91.50 107 ARG A C 1
ATOM 864 O O . ARG A 1 107 ? 1.049 9.609 -3.214 1.00 91.50 107 ARG A O 1
ATOM 871 N N . GLY A 1 108 ? 0.880 8.886 -1.098 1.00 94.38 108 GLY A N 1
ATOM 872 C CA . GLY A 1 108 ? 2.023 9.635 -0.600 1.00 94.38 108 GLY A CA 1
ATOM 873 C C . GLY A 1 108 ? 2.232 9.458 0.897 1.00 94.38 108 GLY A C 1
ATOM 874 O O . GLY A 1 108 ? 1.388 8.911 1.604 1.00 94.38 108 GLY A O 1
ATOM 875 N N . GLU A 1 109 ? 3.367 9.956 1.374 1.00 96.62 109 GLU A N 1
ATOM 876 C CA . GLU A 1 109 ? 3.786 9.848 2.774 1.00 96.62 109 GLU A CA 1
ATOM 877 C C . GLU A 1 109 ? 2.815 10.549 3.734 1.00 96.62 109 GLU A C 1
ATOM 879 O O . GLU A 1 109 ? 2.452 9.990 4.765 1.00 96.62 109 GLU A O 1
ATOM 884 N N . GLU A 1 110 ? 2.307 11.730 3.369 1.00 96.88 110 GLU A N 1
ATOM 885 C CA . GLU A 1 110 ? 1.308 12.442 4.177 1.00 96.88 110 GLU A CA 1
ATOM 886 C C . GLU A 1 110 ? -0.011 11.670 4.292 1.00 96.88 110 GLU A C 1
ATOM 888 O O . GLU A 1 110 ? -0.626 11.618 5.359 1.00 96.88 110 GLU A O 1
ATOM 893 N N . GLY A 1 111 ? -0.453 11.059 3.189 1.00 96.38 111 GLY A N 1
ATOM 894 C CA . GLY A 1 111 ? -1.639 10.211 3.178 1.00 96.38 111 GLY A CA 1
ATOM 895 C C . GLY A 1 111 ? -1.452 9.002 4.088 1.00 96.38 111 GLY A C 1
ATOM 896 O O . GLY A 1 111 ? -2.331 8.695 4.894 1.00 96.38 111 GLY A O 1
ATOM 897 N N . TRP A 1 112 ? -0.279 8.366 4.020 1.00 97.25 112 TRP A N 1
ATOM 898 C CA . TRP A 1 112 ? 0.085 7.268 4.909 1.00 97.25 112 TRP A CA 1
ATOM 899 C C . TRP A 1 112 ? 0.095 7.690 6.380 1.00 97.25 112 TRP A C 1
ATOM 901 O O . TRP A 1 112 ? -0.496 7.006 7.210 1.00 97.25 112 TRP A O 1
ATOM 911 N N . ALA A 1 113 ? 0.681 8.841 6.716 1.00 96.12 113 ALA A N 1
ATOM 912 C CA . ALA A 1 113 ? 0.699 9.354 8.085 1.00 96.12 113 ALA A CA 1
ATOM 913 C C . ALA A 1 113 ? -0.720 9.579 8.646 1.00 96.12 113 ALA A C 1
ATOM 915 O O . ALA A 1 113 ? -0.999 9.234 9.797 1.00 96.12 113 ALA A O 1
ATOM 916 N N . ARG A 1 114 ? -1.650 10.096 7.826 1.00 95.19 114 ARG A N 1
ATOM 917 C CA . ARG A 1 114 ? -3.070 10.215 8.207 1.00 95.19 114 ARG A CA 1
ATOM 918 C C . ARG A 1 114 ? -3.716 8.852 8.441 1.00 95.19 114 ARG A C 1
ATOM 920 O O . ARG A 1 114 ? -4.465 8.701 9.402 1.00 95.19 114 ARG A O 1
ATOM 927 N N . PHE A 1 115 ? -3.415 7.872 7.591 1.00 96.00 115 PHE A N 1
ATOM 928 C CA . PHE A 1 115 ? -3.895 6.501 7.754 1.00 96.00 115 PHE A CA 1
ATOM 929 C C . PHE A 1 115 ? -3.378 5.863 9.046 1.00 96.00 115 PHE A C 1
ATOM 931 O O . PHE A 1 115 ? -4.186 5.342 9.808 1.00 96.00 115 PHE A O 1
ATOM 938 N N . VAL A 1 116 ? -2.081 5.978 9.346 1.00 95.25 116 VAL A N 1
ATOM 939 C CA . VAL A 1 116 ? -1.483 5.500 10.607 1.00 95.25 116 VAL A CA 1
ATOM 940 C C . VAL A 1 116 ? -2.214 6.103 11.804 1.00 95.25 116 VAL A C 1
ATOM 942 O O . VAL A 1 116 ? -2.748 5.368 12.629 1.00 95.25 116 VAL A O 1
ATOM 945 N N . SER A 1 117 ? -2.348 7.433 11.839 1.00 92.50 117 SER A N 1
ATOM 946 C CA . SER A 1 117 ? -3.038 8.120 12.934 1.00 92.50 117 SER A CA 1
ATOM 947 C C . SER A 1 117 ? -4.509 7.714 13.073 1.00 92.50 117 SER A C 1
ATOM 949 O O . SER A 1 117 ? -5.047 7.740 14.177 1.00 92.50 117 SER A O 1
ATOM 951 N N . HIS A 1 118 ? -5.181 7.373 11.971 1.00 91.44 118 HIS A N 1
ATOM 952 C CA . HIS A 1 118 ? -6.562 6.899 12.000 1.00 91.44 118 HIS A CA 1
ATOM 953 C C . HIS A 1 118 ? -6.654 5.477 12.556 1.00 91.44 118 HIS A C 1
ATOM 955 O O . HIS A 1 118 ? -7.481 5.213 13.420 1.00 91.44 118 HIS A O 1
ATOM 961 N N . VAL A 1 119 ? -5.790 4.581 12.083 1.00 89.81 119 VAL A N 1
ATOM 962 C CA . VAL A 1 119 ? -5.766 3.172 12.483 1.00 89.81 119 VAL A CA 1
ATOM 963 C C . VAL A 1 119 ? -5.386 3.009 13.958 1.00 89.81 119 VAL A C 1
ATOM 965 O O . VAL A 1 119 ? -5.996 2.204 14.649 1.00 89.81 119 VAL A O 1
ATOM 968 N N . GLU A 1 120 ? -4.461 3.821 14.472 1.00 85.94 120 GLU A N 1
ATOM 969 C CA . GLU A 1 120 ? -4.082 3.839 15.896 1.00 85.94 120 GLU A CA 1
ATOM 970 C C . GLU A 1 120 ? -5.211 4.301 16.837 1.00 85.94 120 GLU A C 1
ATOM 972 O O . GLU A 1 120 ? -5.100 4.150 18.054 1.00 85.94 120 GLU A O 1
ATOM 977 N N . ARG A 1 121 ? -6.281 4.896 16.292 1.00 84.44 121 ARG A N 1
ATOM 978 C CA . ARG A 1 121 ? -7.450 5.382 17.044 1.00 84.44 121 ARG A CA 1
ATOM 979 C C . ARG A 1 121 ? -8.658 4.440 16.980 1.00 84.44 121 ARG A C 1
ATOM 981 O O . ARG A 1 121 ? -9.679 4.777 17.583 1.00 84.44 121 ARG A O 1
ATOM 988 N N . LEU A 1 122 ? -8.571 3.338 16.230 1.00 78.12 122 LEU A N 1
ATOM 989 C CA . LEU A 1 122 ? -9.602 2.292 16.156 1.00 78.12 122 LEU A CA 1
ATOM 990 C C . LEU A 1 122 ? -9.551 1.376 17.382 1.00 78.12 122 LEU A C 1
ATOM 992 O O . LEU A 1 122 ? -10.648 0.976 17.833 1.00 78.12 122 LEU A O 1
#

Organism: Pyrobaculum calidifontis (strain DSM 21063 / JCM 11548 / VA1) (NCBI:txid410359)

pLDDT: mean 83.83, std 20.57, range [38.22, 97.31]

Foldseek 3Di:
DDDDDDDPCDVVNVVVVVVVVVVPADQLLVLLVVLLPVVDDVVNVVLQVQCVVVVHHVVVCSVPVLCSLVSCCVRPNNVRSQVSLVSQLVSCVVVVDDSVLSSQCNNDDVSVVSSRVRRRVD

Radius of gyration: 19.35 Å; Cα contacts (8 Å, |Δi|>4): 107; chains: 1; bounding box: 44×38×66 Å

Nearest PDB structures (foldseek):
  9jdc-assembly1_B  TM=5.230E-01  e=4.095E+00  Claviceps fusiformis
  5vyo-assembly4_D  TM=3.124E-01  e=6.167E+00  Burkholderia pseudomallei K96243

Sequence (122 aa):
MRRLPAPVVSVGCIVRFLRVAVWGFVDAYQVFRDFYYSLGMPLRVVIEYRLRRRGVSLSDVFSKPWLLTKYVAEEMGGHNAELIAALFVEYVRKLGVDASVAWEALRGEEGWARFVSHVERL

Solvent-accessib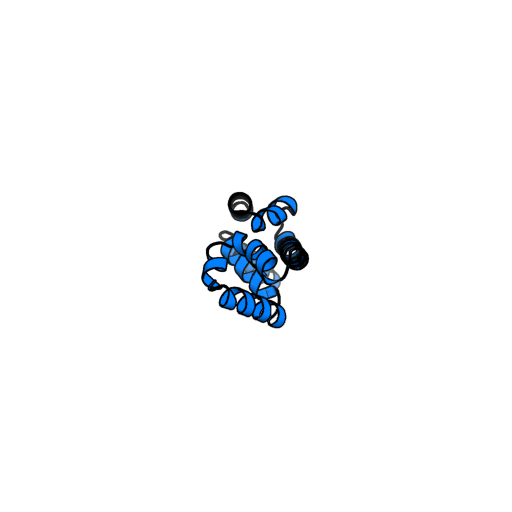le surface area (backbone atoms only — not comparable to full-atom values): 6893 Å² total; per-residue (Å²): 136,86,80,76,81,76,84,81,76,50,67,70,56,54,54,52,49,51,57,60,69,65,64,69,66,58,50,53,64,57,53,48,51,53,51,58,65,66,61,39,68,72,55,45,52,54,51,52,55,49,35,46,77,75,73,44,56,70,66,54,33,70,75,40,58,28,46,47,34,55,51,35,26,76,72,67,33,60,70,55,16,52,51,53,44,51,53,49,23,62,54,42,42,79,74,72,47,57,56,71,47,43,51,36,17,41,73,30,68,71,29,30,52,53,33,39,62,52,40,62,69,110